Protein AF-F3FQD4-F1 (afdb_monomer)

Solvent-accessible surface area (backbone atoms only — not comparable to full-atom values): 2962 Å² total; per-residue (Å²): 132,89,74,87,77,80,72,83,83,83,83,52,67,66,64,61,41,39,77,71,63,33,42,82,77,45,80,44,82,56,96,94,40,83,45,73,47,67,49,62,91,129

Secondary structure (DSSP, 8-state):
---------SS-HHHHHHTTT-EEEEEEEETTEEEEEEE---

Structure (mmCIF, N/CA/C/O backbone):
data_AF-F3FQD4-F1
#
_entry.id   AF-F3FQD4-F1
#
loop_
_atom_site.group_PDB
_atom_site.id
_atom_site.type_symbol
_atom_site.label_atom_id
_atom_site.label_alt_id
_atom_site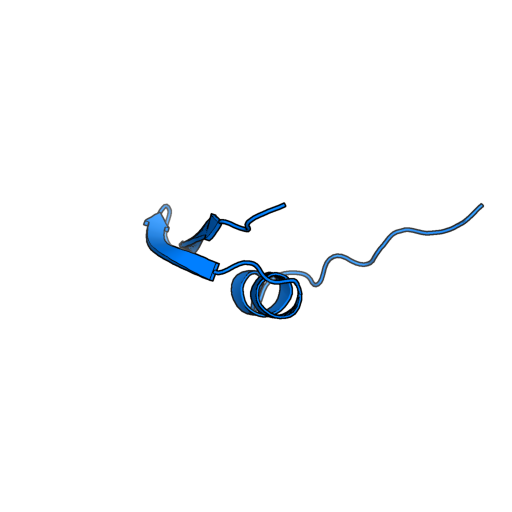.label_comp_id
_atom_site.label_asym_id
_atom_site.label_entity_id
_atom_site.label_seq_id
_atom_site.pdbx_PDB_ins_code
_atom_site.Cartn_x
_atom_site.Cartn_y
_atom_site.Cartn_z
_atom_site.occupancy
_atom_site.B_iso_or_equiv
_atom_site.auth_seq_id
_atom_site.auth_comp_id
_atom_site.auth_asym_id
_atom_site.auth_atom_id
_atom_site.pdbx_PDB_model_num
ATOM 1 N N . MET A 1 1 ? 31.045 8.270 9.270 1.00 37.06 1 MET A N 1
ATOM 2 C CA . MET A 1 1 ? 30.952 9.139 8.082 1.00 37.06 1 MET A CA 1
ATOM 3 C C . MET A 1 1 ? 29.727 8.683 7.296 1.00 37.06 1 MET A C 1
ATOM 5 O O . MET A 1 1 ? 29.773 7.570 6.804 1.00 37.06 1 MET A O 1
ATOM 9 N N . GLN A 1 2 ? 28.677 9.520 7.250 1.00 41.34 2 GLN A N 1
ATOM 10 C CA . GLN A 1 2 ? 27.582 9.536 6.251 1.00 41.34 2 GLN A CA 1
ATOM 11 C C . GLN A 1 2 ? 26.630 8.314 6.261 1.00 41.34 2 GLN A C 1
ATOM 13 O O . GLN A 1 2 ? 27.059 7.188 6.081 1.00 41.34 2 GLN A O 1
ATOM 18 N N . GLY A 1 3 ? 25.314 8.411 6.421 1.00 36.75 3 GLY A N 1
ATOM 19 C CA . GLY A 1 3 ? 24.402 9.522 6.652 1.00 36.75 3 GLY A CA 1
ATOM 20 C C . GLY A 1 3 ? 23.030 8.898 6.929 1.00 36.75 3 GLY A C 1
ATOM 21 O O . GLY A 1 3 ? 22.617 7.969 6.237 1.00 36.75 3 GLY A O 1
ATOM 22 N N . LEU A 1 4 ? 22.362 9.349 7.990 1.00 51.69 4 LEU A N 1
ATOM 23 C CA . LEU A 1 4 ? 21.015 8.912 8.346 1.00 51.69 4 LEU A CA 1
ATOM 24 C C . LEU A 1 4 ? 20.086 9.263 7.178 1.00 51.69 4 LEU A C 1
ATOM 26 O O . LEU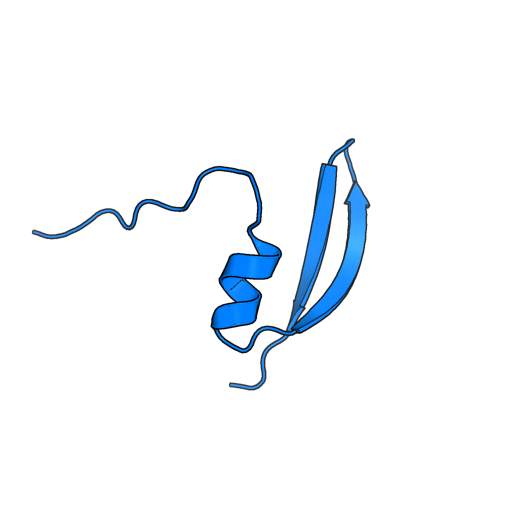 A 1 4 ? 19.824 10.440 6.932 1.00 51.69 4 LEU A O 1
ATOM 30 N N . SER A 1 5 ? 19.610 8.262 6.431 1.00 52.31 5 SER A N 1
ATOM 31 C CA . SER A 1 5 ? 18.525 8.483 5.481 1.00 52.31 5 SER A CA 1
ATOM 32 C C . SER A 1 5 ? 17.313 8.899 6.303 1.00 52.31 5 SER A C 1
ATOM 34 O O . SER A 1 5 ? 16.765 8.078 7.040 1.00 52.31 5 SER A O 1
ATOM 36 N N . ALA A 1 6 ? 16.931 10.170 6.225 1.00 51.31 6 ALA A N 1
ATOM 37 C CA . ALA A 1 6 ? 15.688 10.655 6.794 1.00 51.31 6 ALA A CA 1
ATOM 38 C C . ALA A 1 6 ? 14.544 9.819 6.199 1.00 51.31 6 ALA A C 1
ATOM 40 O O . ALA A 1 6 ? 14.151 10.013 5.047 1.00 51.31 6 ALA A O 1
ATOM 41 N N . LEU A 1 7 ? 14.066 8.824 6.950 1.00 53.97 7 LEU A N 1
ATOM 42 C CA . LEU A 1 7 ? 12.845 8.108 6.616 1.00 53.97 7 LEU A CA 1
ATOM 43 C C . LEU A 1 7 ? 11.739 9.163 6.670 1.00 53.97 7 LEU A C 1
ATOM 45 O O . LEU A 1 7 ? 11.606 9.814 7.708 1.00 53.97 7 LEU A O 1
ATOM 49 N N . PRO A 1 8 ? 10.989 9.401 5.579 1.00 58.56 8 PRO A N 1
ATOM 50 C CA . PRO A 1 8 ? 9.896 10.354 5.603 1.00 58.56 8 PRO A CA 1
ATOM 51 C C . PRO A 1 8 ? 8.912 9.867 6.657 1.00 58.56 8 PRO A C 1
ATOM 53 O O . PRO A 1 8 ? 8.216 8.867 6.468 1.00 58.56 8 PRO A O 1
ATOM 56 N N . HIS A 1 9 ? 8.913 10.532 7.805 1.00 51.25 9 HIS A N 1
ATOM 57 C CA . HIS A 1 9 ? 7.982 10.240 8.865 1.00 51.25 9 HIS A CA 1
ATOM 58 C C . HIS A 1 9 ? 6.576 10.560 8.342 1.00 51.25 9 HIS A C 1
ATOM 60 O O . HIS A 1 9 ? 6.163 11.707 8.220 1.00 51.25 9 HIS A O 1
ATOM 66 N N . THR A 1 10 ? 5.852 9.479 8.053 1.00 59.38 10 THR A N 1
ATOM 67 C CA . THR A 1 10 ? 4.452 9.327 8.459 1.00 59.38 10 THR A CA 1
ATOM 68 C C . THR A 1 10 ? 3.370 10.011 7.623 1.00 59.38 10 THR A C 1
ATOM 70 O O . THR A 1 10 ? 2.360 10.419 8.187 1.00 59.38 10 THR A O 1
ATOM 73 N N . HIS A 1 11 ? 3.465 10.046 6.292 1.00 60.28 11 HIS A N 1
ATOM 74 C CA . HIS A 1 11 ? 2.220 10.284 5.541 1.00 60.28 11 HIS A CA 1
ATOM 75 C C . HIS A 1 11 ? 1.948 9.360 4.365 1.00 60.28 11 HIS A C 1
ATOM 77 O O . HIS A 1 11 ? 0.786 9.082 4.104 1.00 60.28 11 HIS A O 1
ATOM 83 N N . ASP A 1 12 ? 2.965 8.825 3.683 1.00 74.62 12 ASP A N 1
ATOM 84 C CA . ASP A 1 12 ? 2.656 8.084 2.458 1.00 74.62 12 ASP A CA 1
ATOM 85 C C . ASP A 1 12 ? 3.720 7.048 2.064 1.00 74.62 12 ASP A C 1
ATOM 87 O O . ASP A 1 12 ? 4.358 7.112 1.008 1.00 74.62 12 ASP A O 1
ATOM 91 N N . GLN A 1 13 ? 3.973 6.097 2.971 1.00 81.69 13 GLN A N 1
ATOM 92 C CA . GLN A 1 13 ? 4.989 5.061 2.757 1.00 81.69 13 GLN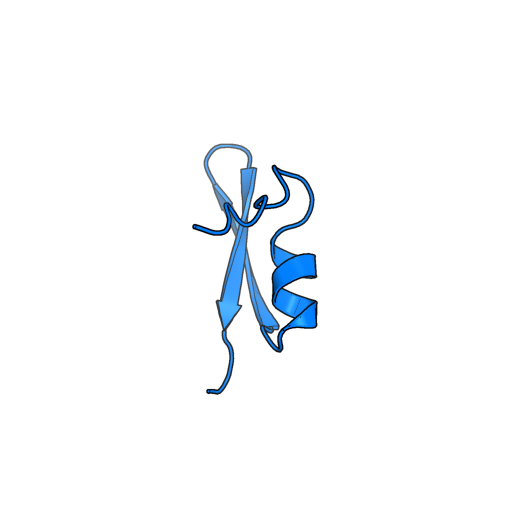 A CA 1
ATOM 93 C C . GLN A 1 13 ? 4.714 4.251 1.482 1.00 81.69 13 GLN A C 1
ATOM 95 O O . GLN A 1 13 ? 5.644 3.984 0.720 1.00 81.69 13 GLN A O 1
ATOM 100 N N . HIS A 1 14 ? 3.451 3.929 1.184 1.00 82.75 14 HIS A N 1
ATOM 101 C CA . HIS A 1 14 ? 3.122 3.163 -0.017 1.00 82.75 14 HIS A CA 1
ATOM 102 C C . HIS A 1 14 ? 3.460 3.936 -1.302 1.00 82.75 14 HIS A C 1
ATOM 104 O O . HIS A 1 14 ? 4.056 3.354 -2.207 1.00 82.75 14 HIS A O 1
ATOM 110 N N . ARG A 1 15 ? 3.211 5.257 -1.380 1.00 86.94 15 ARG A N 1
ATOM 111 C CA . ARG A 1 15 ? 3.661 6.075 -2.527 1.00 86.94 15 ARG A CA 1
ATOM 112 C C . ARG A 1 15 ? 5.178 6.133 -2.650 1.00 86.94 15 ARG A C 1
ATOM 114 O O . ARG A 1 15 ? 5.710 6.139 -3.762 1.00 86.94 15 ARG A O 1
ATOM 121 N N . PHE A 1 16 ? 5.890 6.183 -1.527 1.00 88.38 16 PHE A N 1
ATOM 122 C CA . PHE A 1 16 ? 7.352 6.166 -1.527 1.00 88.38 16 PHE A CA 1
ATOM 123 C C . PHE A 1 16 ? 7.917 4.852 -2.089 1.00 88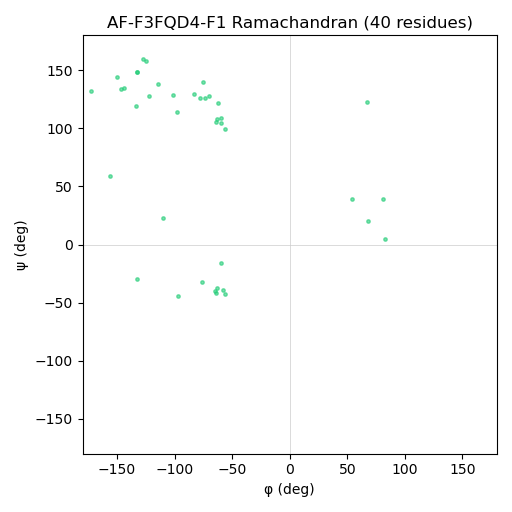.38 16 PHE A C 1
ATOM 125 O O . PHE A 1 16 ? 8.875 4.881 -2.869 1.00 88.38 16 PHE A O 1
ATOM 132 N N . TYR A 1 17 ? 7.324 3.714 -1.729 1.00 90.25 17 TYR A N 1
ATOM 133 C CA . TYR A 1 17 ? 7.723 2.406 -2.250 1.00 90.25 17 TYR A CA 1
ATOM 134 C C . TYR A 1 17 ? 7.233 2.172 -3.684 1.00 90.25 17 TYR A C 1
ATOM 136 O O . TYR A 1 17 ? 7.976 1.595 -4.482 1.00 90.25 17 TYR A O 1
ATOM 144 N N . ALA A 1 18 ? 6.072 2.716 -4.062 1.00 90.25 18 ALA A N 1
ATOM 145 C CA . ALA A 1 18 ? 5.554 2.655 -5.429 1.00 90.25 18 ALA A CA 1
ATOM 146 C C . ALA A 1 18 ? 6.540 3.233 -6.455 1.00 90.25 18 ALA A C 1
ATOM 148 O O . ALA A 1 18 ? 6.826 2.610 -7.475 1.00 90.25 18 ALA A O 1
ATOM 149 N N . LYS A 1 19 ? 7.176 4.369 -6.134 1.00 91.94 19 LYS A N 1
ATOM 150 C CA . LYS A 1 19 ? 8.235 4.973 -6.968 1.00 91.94 19 LYS A CA 1
ATOM 151 C C . LYS A 1 19 ? 9.458 4.069 -7.187 1.00 91.94 19 LYS A C 1
ATOM 153 O O . LYS A 1 19 ? 10.270 4.355 -8.058 1.00 91.94 19 LYS A O 1
ATOM 158 N N . ARG A 1 20 ? 9.622 3.006 -6.394 1.00 91.56 20 ARG A N 1
ATOM 159 C CA . ARG A 1 20 ? 10.754 2.063 -6.449 1.00 91.56 20 ARG A CA 1
ATOM 160 C C . ARG A 1 20 ? 10.359 0.678 -6.962 1.00 91.56 20 ARG A C 1
ATOM 162 O O . ARG A 1 20 ? 11.041 -0.302 -6.651 1.00 91.56 20 AR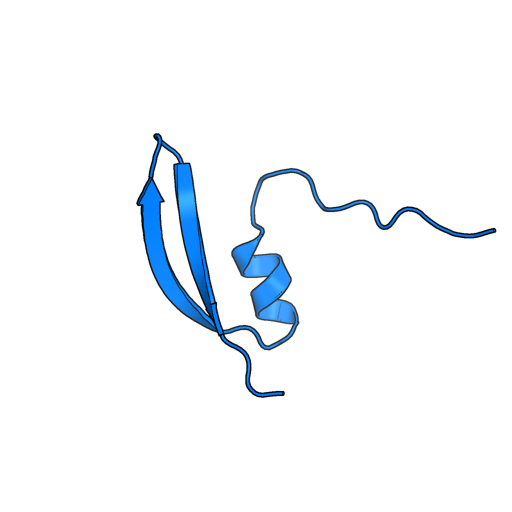G A O 1
ATOM 169 N N . GLY A 1 21 ? 9.259 0.605 -7.709 1.00 93.25 21 GLY A N 1
ATOM 170 C CA . GLY A 1 21 ? 8.787 -0.615 -8.364 1.00 93.25 21 GLY A CA 1
ATOM 171 C C . GLY A 1 21 ? 7.972 -1.543 -7.468 1.00 93.25 21 GLY A C 1
ATOM 172 O O . GLY A 1 21 ? 7.603 -2.628 -7.909 1.00 93.25 21 GLY A O 1
ATOM 173 N N . TRP A 1 22 ? 7.677 -1.139 -6.230 1.00 95.81 22 TRP A N 1
ATOM 174 C CA . TRP A 1 22 ? 6.759 -1.895 -5.384 1.00 95.81 22 TRP A CA 1
ATOM 175 C C . TRP A 1 22 ? 5.316 -1.671 -5.833 1.00 95.81 22 TRP A C 1
ATOM 177 O O . TRP A 1 22 ? 4.920 -0.556 -6.164 1.00 95.81 22 TRP A O 1
ATOM 187 N N . ARG A 1 23 ? 4.511 -2.727 -5.817 1.00 94.88 23 ARG A N 1
ATOM 188 C CA . ARG A 1 23 ? 3.086 -2.705 -6.154 1.00 94.88 23 ARG A CA 1
ATOM 189 C C . ARG A 1 23 ? 2.271 -3.049 -4.914 1.00 94.88 23 ARG A C 1
ATOM 191 O O . ARG A 1 23 ? 2.662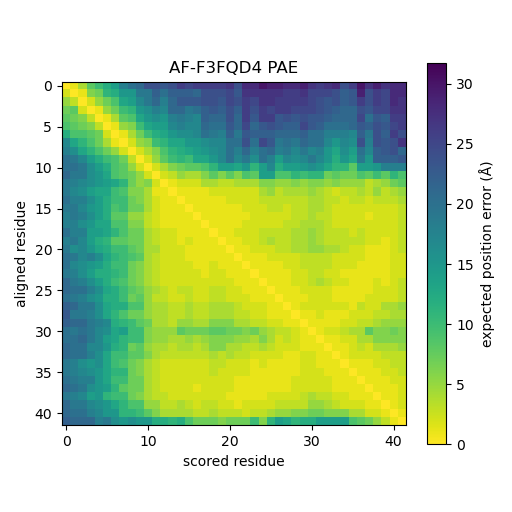 -3.933 -4.158 1.00 94.88 23 ARG A O 1
ATOM 198 N N . VAL A 1 24 ? 1.161 -2.340 -4.698 1.00 93.69 24 VAL A N 1
ATOM 199 C CA . VAL A 1 24 ? 0.211 -2.670 -3.624 1.00 93.69 24 VAL A CA 1
ATOM 200 C C . VAL A 1 24 ? -0.508 -3.963 -3.995 1.00 93.69 24 VAL A C 1
ATOM 202 O O . VAL A 1 24 ? -1.053 -4.067 -5.091 1.00 93.69 24 VAL A O 1
ATOM 205 N N . LEU A 1 25 ? -0.499 -4.923 -3.077 1.00 96.12 25 LEU A N 1
ATOM 206 C CA . LEU A 1 25 ? -1.281 -6.153 -3.164 1.00 96.12 25 LEU A CA 1
ATOM 207 C C . LEU A 1 25 ? -2.578 -6.025 -2.373 1.00 96.12 25 LEU A C 1
ATOM 209 O O . LEU A 1 25 ? -3.641 -6.394 -2.860 1.00 96.12 25 LEU A O 1
ATOM 213 N N . GLU A 1 26 ? -2.488 -5.468 -1.166 1.00 94.69 26 GLU A N 1
ATOM 214 C CA . GLU A 1 26 ? -3.622 -5.354 -0.260 1.00 94.69 26 GLU A CA 1
ATOM 215 C C . GLU A 1 26 ? -3.481 -4.120 0.629 1.00 94.69 26 GLU A C 1
ATOM 217 O O . GLU A 1 26 ? -2.380 -3.757 1.055 1.00 94.69 26 GLU A O 1
ATOM 222 N N . ARG A 1 27 ? -4.618 -3.486 0.918 1.00 93.44 27 ARG A N 1
ATOM 223 C CA . ARG A 1 27 ? -4.740 -2.456 1.943 1.00 93.44 27 ARG A CA 1
ATOM 224 C C . ARG A 1 27 ? -5.374 -3.069 3.189 1.00 93.44 27 ARG A C 1
ATOM 226 O O . ARG A 1 27 ? -6.458 -3.633 3.101 1.00 93.44 27 ARG A O 1
ATOM 233 N N . ILE A 1 28 ? -4.736 -2.872 4.337 1.00 93.94 28 ILE A N 1
ATOM 234 C CA . ILE A 1 28 ? -5.117 -3.469 5.616 1.00 93.94 28 ILE A CA 1
ATOM 235 C C . ILE A 1 28 ? -5.378 -2.350 6.625 1.00 93.94 28 ILE A C 1
ATOM 237 O O . ILE A 1 28 ? -4.523 -1.494 6.835 1.00 93.94 28 ILE A O 1
ATOM 241 N N . GLU A 1 29 ? -6.532 -2.363 7.284 1.00 93.69 29 GLU A N 1
ATOM 242 C CA . GLU A 1 29 ? -6.799 -1.485 8.425 1.00 93.69 29 GLU A CA 1
ATOM 243 C C . GLU A 1 29 ? -6.553 -2.260 9.722 1.00 93.69 29 GLU A C 1
ATOM 245 O O . GLU A 1 29 ? -7.237 -3.239 10.015 1.00 93.69 29 GLU A O 1
ATOM 250 N N . ALA A 1 30 ? -5.543 -1.854 10.492 1.00 88.94 30 ALA A N 1
ATOM 251 C CA . ALA A 1 30 ? -5.183 -2.528 11.733 1.00 88.94 30 ALA A CA 1
ATOM 252 C C . ALA A 1 30 ? -4.710 -1.519 12.779 1.00 88.94 30 ALA A C 1
ATOM 254 O O . ALA A 1 30 ? -3.913 -0.619 12.494 1.00 88.94 30 ALA A O 1
ATOM 255 N N . TRP A 1 31 ? -5.209 -1.681 14.008 1.00 90.31 31 TRP A N 1
ATOM 256 C CA . TRP A 1 31 ? -4.912 -0.799 15.143 1.00 90.31 31 TRP A CA 1
ATOM 257 C C . TRP A 1 31 ? -5.192 0.688 14.851 1.00 90.31 31 TRP A C 1
ATOM 259 O O . TRP A 1 31 ? -4.420 1.564 15.242 1.00 90.31 31 TRP A O 1
ATOM 269 N N . GLY A 1 32 ? -6.282 0.970 14.126 1.00 89.81 32 GLY A N 1
ATOM 270 C CA . GLY A 1 32 ? -6.692 2.332 13.764 1.00 89.81 32 GLY A CA 1
ATOM 271 C C . GLY A 1 32 ? -5.754 3.031 12.775 1.00 89.81 32 GLY A C 1
ATOM 272 O O . GLY A 1 32 ? -5.726 4.260 12.723 1.00 89.81 32 GLY A O 1
ATOM 273 N N . LYS A 1 33 ? -4.941 2.272 12.030 1.00 87.81 33 LYS A N 1
ATOM 274 C CA . LYS A 1 33 ? -4.041 2.791 10.997 1.00 87.81 33 LYS A CA 1
ATOM 275 C C . LYS A 1 33 ? -4.168 1.981 9.714 1.00 87.81 33 LYS A C 1
ATOM 277 O O . LYS A 1 33 ? -4.413 0.777 9.744 1.00 87.81 33 LYS A O 1
ATOM 282 N N . GLU A 1 34 ? -3.961 2.665 8.598 1.00 90.12 34 GLU A N 1
ATOM 283 C CA . GLU A 1 34 ? -3.897 2.060 7.273 1.00 90.12 34 GLU A CA 1
ATOM 284 C C . GLU A 1 34 ? -2.485 1.513 7.020 1.00 90.12 34 GLU A C 1
ATOM 286 O O . GLU A 1 34 ? -1.482 2.209 7.202 1.00 90.12 34 GLU A O 1
ATOM 291 N N . HIS A 1 35 ? -2.416 0.257 6.596 1.00 90.06 35 HIS A N 1
ATOM 292 C CA . HIS A 1 35 ? -1.202 -0.466 6.235 1.00 90.06 35 HIS A CA 1
ATOM 293 C C . HIS A 1 35 ? -1.345 -1.016 4.817 1.00 90.06 35 HIS A C 1
ATOM 295 O O . HIS A 1 35 ? -2.452 -1.204 4.311 1.00 90.06 35 HIS A O 1
ATOM 301 N N . TYR A 1 36 ? -0.215 -1.292 4.173 1.00 92.69 36 TYR A N 1
ATOM 302 C CA . TYR A 1 36 ? -0.179 -1.744 2.786 1.00 92.69 36 TYR A CA 1
ATOM 303 C C . TYR A 1 36 ? 0.755 -2.940 2.658 1.00 92.69 36 TYR A C 1
ATOM 305 O O . TYR A 1 36 ? 1.955 -2.824 2.910 1.00 92.69 36 TYR A O 1
ATOM 313 N N . LEU A 1 37 ? 0.212 -4.078 2.233 1.00 93.94 37 LEU A N 1
ATOM 314 C CA . LEU A 1 37 ? 1.014 -5.203 1.778 1.00 93.94 37 LEU A CA 1
ATOM 315 C C . LEU A 1 37 ? 1.490 -4.900 0.357 1.00 93.94 37 LEU A C 1
ATOM 317 O O . LEU A 1 37 ? 0.681 -4.593 -0.522 1.00 93.94 37 LEU A O 1
ATOM 321 N N . MET A 1 38 ? 2.799 -4.971 0.125 1.00 95.19 38 MET A N 1
ATOM 322 C CA . MET A 1 38 ? 3.394 -4.647 -1.170 1.00 95.19 38 MET A CA 1
ATOM 323 C C . MET A 1 38 ? 4.395 -5.715 -1.603 1.00 95.19 38 MET A C 1
ATOM 325 O O . MET A 1 38 ? 5.082 -6.298 -0.767 1.00 95.19 38 MET A O 1
ATOM 329 N N . SER A 1 39 ? 4.520 -5.925 -2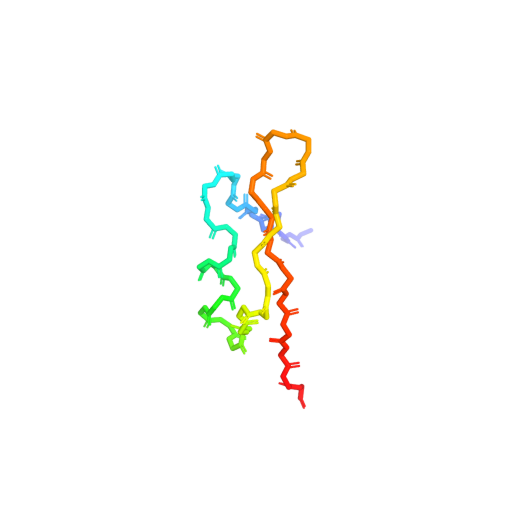.912 1.00 95.62 39 SER A N 1
ATOM 330 C CA . SER A 1 39 ? 5.532 -6.803 -3.508 1.00 95.62 39 SER A CA 1
ATOM 331 C C . SER A 1 39 ? 6.326 -6.089 -4.596 1.00 95.62 39 SER A C 1
ATOM 333 O O . SER A 1 39 ? 5.892 -5.077 -5.150 1.00 95.62 39 SER A O 1
ATOM 335 N N . ARG A 1 40 ? 7.513 -6.614 -4.899 1.00 95.06 40 ARG A N 1
ATOM 336 C CA . ARG A 1 40 ? 8.361 -6.167 -6.002 1.00 95.06 40 ARG A CA 1
ATOM 337 C C . ARG A 1 40 ? 9.113 -7.365 -6.566 1.00 95.06 40 ARG A C 1
ATOM 339 O O . ARG A 1 40 ? 9.705 -8.114 -5.794 1.00 95.06 40 ARG A O 1
ATOM 346 N N . ASP A 1 41 ? 9.128 -7.484 -7.887 1.00 89.44 41 ASP A N 1
ATOM 347 C CA . ASP A 1 41 ? 9.987 -8.441 -8.586 1.00 89.44 41 ASP A CA 1
ATOM 348 C C . ASP A 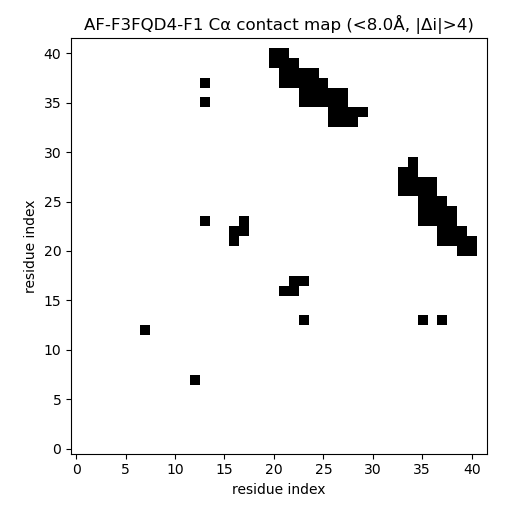1 41 ? 11.432 -7.912 -8.529 1.00 89.44 41 ASP A C 1
ATOM 350 O O . ASP A 1 41 ? 11.662 -6.734 -8.826 1.00 89.44 41 ASP A O 1
ATOM 354 N N . LEU A 1 42 ? 12.370 -8.735 -8.049 1.00 82.94 42 LEU A N 1
ATOM 355 C CA . LEU A 1 42 ? 13.785 -8.380 -7.860 1.00 82.94 42 LEU A CA 1
ATOM 356 C C . LEU A 1 42 ? 14.629 -8.700 -9.094 1.00 82.94 42 LEU A C 1
ATOM 358 O O . LEU A 1 42 ? 14.393 -9.767 -9.700 1.00 82.94 42 LEU A O 1
#

Radius of gyrat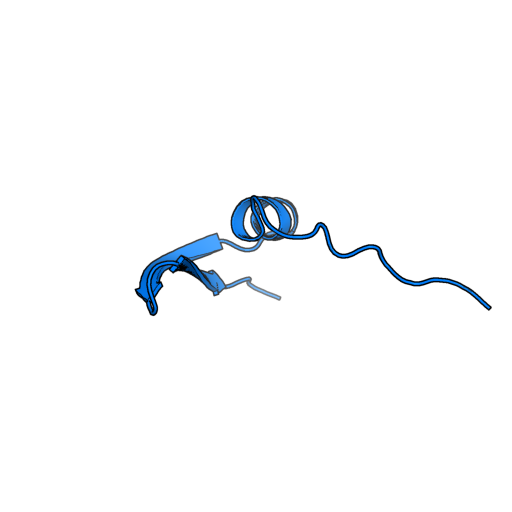ion: 12.6 Å; Cα contacts (8 Å, |Δi|>4): 39; chains: 1; bounding box: 38×19×24 Å

Sequence (42 aa):
MQGLSALPHTHDQHRFYAKRGWRVLERIEAWGKEHYLMSRDL

Nearest PDB structures (foldseek):
  3dz3-assembly1_B  TM=5.360E-01  e=2.981E+00  Homo sapiens
  3h0v-assembly1_B  TM=4.978E-01  e=3.409E+00  Homo sapiens
  3ep9-assembly1_B  TM=4.964E-01  e=4.168E+00  Homo sapiens
  3ep8-assembly1_B  TM=5.018E-01  e=6.232E+00  Homo sapiens
  1i79-assembly1_B-2  TM=5.117E-01  e=7.621E+00  Homo sapiens

Foldseek 3Di:
DDDPPPPPPDDPVPVVVVVVQKDFPDWDQDPNDIDTDIDHDD

Mean predicted aligned error: 8.59 Å

Organism: NCBI:txid629262

pLDDT: mean 80.09, std 18.64, range [36.75, 96.12]